Protein AF-A0A7W0YQY3-F1 (afdb_monomer_lite)

Structure (mmCIF, N/CA/C/O backbone):
data_AF-A0A7W0YQY3-F1
#
_entry.id   AF-A0A7W0YQY3-F1
#
loop_
_atom_site.group_PDB
_atom_site.id
_atom_site.type_symbol
_atom_site.label_atom_id
_atom_site.label_alt_id
_atom_site.label_comp_id
_atom_site.label_asym_id
_atom_site.label_entity_id
_atom_site.label_seq_id
_atom_site.pdbx_PDB_ins_code
_atom_site.Cartn_x
_atom_site.Cartn_y
_atom_site.Cartn_z
_atom_site.occupancy
_atom_site.B_iso_or_equiv
_atom_site.auth_seq_id
_atom_site.auth_comp_id
_atom_site.auth_asym_id
_atom_site.auth_atom_id
_atom_site.pdbx_PDB_model_num
ATOM 1 N N . MET A 1 1 ? 80.456 -16.569 5.067 1.00 35.97 1 MET A N 1
ATOM 2 C CA . MET A 1 1 ? 81.572 -15.972 4.301 1.00 35.97 1 MET A CA 1
ATOM 3 C C . MET A 1 1 ? 81.248 -16.092 2.823 1.00 35.97 1 MET A C 1
ATOM 5 O O . MET A 1 1 ? 81.060 -17.223 2.416 1.00 35.97 1 MET A O 1
ATOM 9 N N . LYS A 1 2 ? 81.215 -14.951 2.101 1.00 37.75 2 LYS A N 1
ATOM 10 C CA . LYS A 1 2 ? 81.699 -14.756 0.712 1.00 37.75 2 LYS A CA 1
ATOM 11 C C . LYS A 1 2 ? 81.049 -15.656 -0.366 1.00 37.75 2 LYS A C 1
ATOM 13 O O . LYS A 1 2 ? 81.139 -16.861 -0.266 1.00 37.75 2 LYS A O 1
ATOM 18 N N . HIS A 1 3 ? 80.460 -15.223 -1.478 1.00 33.97 3 HIS A N 1
ATOM 19 C CA . HIS A 1 3 ? 80.649 -14.088 -2.396 1.00 33.97 3 HIS A CA 1
ATOM 20 C C . HIS A 1 3 ? 79.955 -14.602 -3.700 1.00 33.97 3 HIS A C 1
ATOM 22 O O . HIS A 1 3 ? 80.083 -15.784 -3.991 1.00 33.97 3 HIS A O 1
ATOM 28 N N . ILE A 1 4 ? 79.105 -13.895 -4.452 1.00 38.50 4 ILE A N 1
ATOM 29 C CA . ILE A 1 4 ? 79.440 -13.021 -5.596 1.00 38.50 4 ILE A CA 1
ATOM 30 C C . ILE A 1 4 ? 78.164 -12.889 -6.449 1.00 38.50 4 ILE A C 1
ATOM 32 O O . ILE A 1 4 ? 77.442 -13.860 -6.664 1.00 38.50 4 ILE A O 1
ATOM 36 N N . ALA A 1 5 ? 77.930 -11.679 -6.948 1.00 43.00 5 ALA A N 1
ATOM 37 C CA . ALA A 1 5 ? 76.946 -11.340 -7.965 1.00 43.00 5 ALA A CA 1
ATOM 38 C C . ALA A 1 5 ? 77.468 -11.631 -9.388 1.00 43.00 5 ALA A C 1
ATOM 40 O O . ALA A 1 5 ? 78.641 -11.399 -9.669 1.00 43.00 5 ALA A O 1
ATOM 41 N N . ALA A 1 6 ? 76.585 -12.017 -10.312 1.00 38.47 6 ALA A N 1
ATOM 42 C CA . ALA A 1 6 ? 76.798 -11.895 -11.760 1.00 38.47 6 ALA A CA 1
ATOM 43 C C . ALA A 1 6 ? 75.422 -11.689 -12.430 1.00 38.47 6 ALA A C 1
ATOM 45 O O . ALA A 1 6 ? 74.535 -12.509 -12.242 1.00 38.47 6 ALA A O 1
ATOM 46 N N . ARG A 1 7 ? 75.069 -10.492 -12.914 1.00 39.97 7 ARG A N 1
ATOM 47 C CA . ARG A 1 7 ? 75.442 -9.761 -14.148 1.00 39.97 7 ARG A CA 1
ATOM 48 C C . ARG A 1 7 ? 74.491 -10.047 -15.328 1.00 39.97 7 ARG A C 1
ATOM 50 O O . ARG A 1 7 ? 74.372 -11.174 -15.774 1.00 39.97 7 ARG A O 1
ATOM 57 N N . LEU A 1 8 ? 73.982 -8.932 -15.863 1.00 34.66 8 LEU A N 1
ATOM 58 C CA . LEU A 1 8 ? 73.574 -8.653 -17.248 1.00 34.66 8 LEU A CA 1
ATOM 59 C C . LEU A 1 8 ? 72.258 -9.241 -17.808 1.00 34.66 8 LEU A C 1
ATOM 61 O O . LEU A 1 8 ? 72.193 -10.360 -18.292 1.00 34.66 8 LEU A O 1
ATOM 65 N N . ILE A 1 9 ? 71.243 -8.370 -17.803 1.00 43.09 9 ILE A N 1
ATOM 66 C CA . ILE A 1 9 ? 70.419 -7.920 -18.944 1.00 43.09 9 ILE A CA 1
ATOM 67 C C . ILE A 1 9 ? 70.315 -8.894 -20.132 1.00 43.09 9 ILE A C 1
ATOM 69 O O . ILE A 1 9 ? 71.240 -9.000 -20.935 1.00 43.09 9 ILE A O 1
ATOM 73 N N . LEU A 1 10 ? 69.108 -9.426 -20.344 1.00 35.12 10 LEU A N 1
ATOM 74 C CA . LEU A 1 10 ? 68.595 -9.664 -21.689 1.00 35.12 10 LEU A CA 1
ATOM 75 C C . LEU A 1 10 ? 67.218 -9.010 -21.822 1.00 35.12 10 LEU A C 1
ATOM 77 O O . LEU A 1 10 ? 66.244 -9.391 -21.178 1.00 35.12 10 LEU A O 1
ATOM 81 N N . THR A 1 11 ? 67.185 -7.983 -22.657 1.00 41.81 11 THR A N 1
ATOM 82 C CA . THR A 1 11 ? 65.998 -7.305 -23.156 1.00 41.81 11 THR A CA 1
ATOM 83 C C . THR A 1 11 ? 65.152 -8.291 -23.959 1.00 41.81 11 THR A C 1
ATOM 85 O O . THR A 1 11 ? 65.625 -8.834 -24.953 1.00 41.81 11 THR A O 1
ATOM 88 N N . ALA A 1 12 ? 63.890 -8.471 -23.581 1.00 36.69 12 ALA A N 1
ATOM 89 C CA . ALA A 1 12 ? 62.869 -9.005 -24.472 1.00 36.69 12 ALA A CA 1
ATOM 90 C C . ALA A 1 12 ? 61.608 -8.153 -24.313 1.00 36.69 12 ALA A C 1
ATOM 92 O O . ALA A 1 12 ? 60.859 -8.271 -23.347 1.00 36.69 12 ALA A O 1
ATOM 93 N N . ALA A 1 13 ? 61.427 -7.235 -25.259 1.00 40.59 13 ALA A N 1
ATOM 94 C CA . ALA A 1 13 ? 60.162 -6.566 -25.486 1.00 40.59 13 ALA A CA 1
ATOM 95 C C . ALA A 1 13 ? 59.169 -7.589 -26.052 1.00 40.59 13 ALA A C 1
ATOM 97 O O . ALA A 1 13 ? 59.438 -8.178 -27.097 1.00 40.59 13 ALA A O 1
ATOM 98 N N . PHE A 1 14 ? 58.023 -7.777 -25.395 1.00 34.62 14 PHE A N 1
ATOM 99 C CA . PHE A 1 14 ? 56.862 -8.393 -26.034 1.00 34.62 14 PHE A CA 1
ATOM 100 C C . PHE A 1 14 ? 55.550 -7.881 -25.412 1.00 34.62 14 PHE A C 1
ATOM 102 O O . PHE A 1 14 ? 55.167 -8.244 -24.306 1.00 34.62 14 PHE A O 1
ATOM 109 N N . THR A 1 15 ? 54.933 -6.958 -26.156 1.00 33.34 15 THR A N 1
ATOM 110 C CA . THR A 1 15 ? 53.487 -6.773 -26.388 1.00 33.34 15 THR A CA 1
ATOM 111 C C . THR A 1 15 ? 52.500 -6.813 -25.213 1.00 33.34 15 THR A C 1
ATOM 113 O O . THR A 1 15 ? 52.063 -7.862 -24.760 1.00 33.34 15 THR A O 1
ATOM 116 N N . ALA A 1 16 ? 52.051 -5.605 -24.862 1.00 33.94 16 ALA A N 1
ATOM 117 C CA . ALA A 1 16 ? 50.666 -5.134 -24.981 1.00 33.94 16 ALA A CA 1
ATOM 118 C C . ALA A 1 16 ? 49.510 -6.018 -24.461 1.00 33.94 16 ALA A C 1
ATOM 120 O O . ALA A 1 16 ? 49.126 -7.005 -25.077 1.00 33.94 16 ALA A O 1
ATOM 121 N N . GLY A 1 17 ? 48.783 -5.469 -23.480 1.00 37.88 17 GLY A N 1
ATOM 122 C CA . GLY A 1 17 ? 47.361 -5.198 -23.724 1.00 37.88 17 GLY A CA 1
ATOM 123 C C . GLY A 1 17 ? 46.312 -6.115 -23.092 1.00 37.88 17 GLY A C 1
ATOM 124 O O . GLY A 1 17 ? 45.199 -6.159 -23.594 1.00 37.88 17 GLY A O 1
ATOM 125 N N . GLY A 1 18 ? 46.596 -6.797 -21.987 1.00 44.31 18 GLY A N 1
ATOM 126 C CA . GLY A 1 18 ? 45.582 -7.100 -20.962 1.00 44.31 18 GLY A CA 1
ATOM 127 C C . GLY A 1 18 ? 45.966 -6.249 -19.754 1.00 44.31 18 GLY A C 1
ATOM 128 O O . GLY A 1 18 ? 47.146 -6.134 -19.462 1.00 44.31 18 GLY A O 1
ATOM 129 N N . HIS A 1 19 ? 45.123 -5.540 -19.021 1.00 45.47 19 HIS A N 1
ATOM 130 C CA . HIS A 1 19 ? 43.797 -5.855 -18.538 1.00 45.47 19 HIS A CA 1
ATOM 131 C C . HIS A 1 19 ? 43.121 -4.507 -18.258 1.00 45.47 19 HIS A C 1
ATOM 133 O O . HIS A 1 19 ? 43.592 -3.764 -17.400 1.00 45.47 19 HIS A O 1
ATOM 139 N N . ASN A 1 20 ? 42.045 -4.158 -18.964 1.00 43.22 20 ASN A N 1
ATOM 140 C CA . ASN A 1 20 ? 41.219 -3.025 -18.535 1.00 43.22 20 ASN A CA 1
ATOM 141 C C . ASN A 1 20 ? 39.736 -3.171 -18.895 1.00 43.22 20 ASN A C 1
ATOM 143 O O . ASN A 1 20 ? 39.049 -2.185 -19.136 1.00 43.22 20 ASN A O 1
ATOM 147 N N . VAL A 1 21 ? 39.233 -4.408 -18.924 1.00 41.66 21 VAL A N 1
ATOM 148 C CA . VAL A 1 21 ? 37.806 -4.667 -19.178 1.00 41.66 21 VAL A CA 1
ATOM 149 C C . VAL A 1 21 ? 36.963 -4.413 -17.917 1.00 41.66 21 VAL A C 1
ATOM 151 O O . VAL A 1 21 ? 35.835 -3.957 -18.016 1.00 41.66 21 VAL A O 1
ATOM 154 N N . LEU A 1 22 ? 37.534 -4.540 -16.713 1.00 41.31 22 LEU A N 1
ATOM 155 C CA . LEU A 1 22 ? 36.796 -4.313 -15.458 1.00 41.31 22 LEU A CA 1
ATOM 156 C C . LEU A 1 22 ? 36.573 -2.829 -15.106 1.00 41.31 22 LEU A C 1
ATOM 158 O O . LEU A 1 22 ? 35.738 -2.521 -14.260 1.00 41.31 22 LEU A O 1
ATOM 162 N N . ALA A 1 23 ? 37.298 -1.897 -15.733 1.00 42.94 23 ALA A N 1
ATOM 163 C CA . ALA A 1 23 ? 37.135 -0.463 -15.467 1.00 42.94 23 ALA A CA 1
ATOM 164 C C . ALA A 1 23 ? 36.176 0.230 -16.449 1.00 42.94 23 ALA A C 1
ATOM 166 O O . ALA A 1 23 ? 35.698 1.330 -16.161 1.00 42.94 23 ALA A O 1
ATOM 167 N N . GLN A 1 24 ? 35.898 -0.386 -17.603 1.00 37.22 24 GLN A N 1
ATOM 168 C CA . GLN A 1 24 ? 34.984 0.169 -18.602 1.00 37.22 24 GLN A CA 1
ATOM 169 C C . GLN A 1 24 ? 33.520 -0.131 -18.253 1.00 37.22 24 GLN A C 1
ATOM 171 O O . GLN A 1 24 ? 32.689 0.775 -18.332 1.00 37.22 24 GLN A O 1
ATOM 176 N N . ASP A 1 25 ? 33.237 -1.323 -17.719 1.00 42.91 25 ASP A N 1
ATOM 177 C CA . ASP A 1 25 ? 31.899 -1.700 -17.239 1.00 42.91 25 ASP A CA 1
ATOM 178 C C . ASP A 1 25 ? 31.456 -0.854 -16.031 1.00 42.91 25 ASP A C 1
ATOM 180 O O . ASP A 1 25 ? 30.298 -0.453 -15.920 1.00 42.91 25 ASP A O 1
ATOM 184 N N . ALA A 1 26 ? 32.398 -0.471 -15.162 1.00 40.62 26 ALA A N 1
ATOM 185 C CA . ALA A 1 26 ? 32.124 0.386 -14.008 1.00 40.62 26 ALA A CA 1
ATOM 186 C C . ALA A 1 26 ? 31.846 1.857 -14.382 1.00 40.62 26 ALA A C 1
ATOM 188 O O . ALA A 1 26 ? 31.187 2.576 -13.632 1.00 40.62 26 ALA A O 1
ATOM 189 N N . ARG A 1 27 ? 32.331 2.328 -15.540 1.00 41.50 27 ARG A N 1
ATOM 190 C CA . ARG A 1 27 ? 32.141 3.720 -15.988 1.00 41.50 27 ARG A CA 1
ATOM 191 C C . ARG A 1 27 ? 30.811 3.944 -16.702 1.00 41.50 27 ARG A C 1
ATOM 193 O O . ARG A 1 27 ? 30.275 5.044 -16.616 1.00 41.50 27 ARG A O 1
ATOM 200 N N . LEU A 1 28 ? 30.247 2.909 -17.324 1.00 41.56 28 LEU A N 1
ATOM 201 C CA . LEU A 1 28 ? 28.879 2.946 -17.857 1.00 41.56 28 LEU A CA 1
ATOM 202 C C . LEU A 1 28 ? 27.819 2.906 -16.745 1.00 41.56 28 LEU A C 1
ATOM 204 O O . LEU A 1 28 ? 26.717 3.409 -16.932 1.00 41.56 28 LEU A O 1
ATOM 208 N N . ALA A 1 29 ? 28.172 2.395 -15.564 1.00 44.12 29 ALA A N 1
ATOM 209 C CA . ALA A 1 29 ? 27.313 2.423 -14.383 1.00 44.12 29 ALA A CA 1
ATOM 210 C C . ALA A 1 29 ? 27.265 3.804 -13.690 1.00 44.12 29 ALA A C 1
ATOM 212 O O . ALA A 1 29 ? 26.341 4.081 -12.931 1.00 44.12 29 ALA A O 1
ATOM 213 N N . ALA A 1 30 ? 28.238 4.684 -13.955 1.00 41.69 30 ALA A N 1
ATOM 214 C CA . ALA A 1 30 ? 28.383 5.977 -13.279 1.00 41.69 30 ALA A CA 1
ATOM 215 C C . ALA A 1 30 ? 27.649 7.149 -13.966 1.00 41.69 30 ALA A C 1
ATOM 217 O O . ALA A 1 30 ? 27.591 8.239 -13.401 1.00 41.69 30 ALA A O 1
ATOM 218 N N . SER A 1 31 ? 27.087 6.957 -15.166 1.00 43.88 31 SER A N 1
ATOM 219 C CA . SER A 1 31 ? 26.311 7.992 -15.878 1.00 43.88 31 SER A CA 1
ATOM 220 C C . SER A 1 31 ? 24.813 7.977 -15.555 1.00 43.88 31 SER A C 1
ATOM 222 O O . SER A 1 31 ? 24.087 8.885 -15.956 1.00 43.88 31 SER A O 1
ATOM 224 N N . ALA A 1 32 ? 24.343 6.990 -14.792 1.00 47.44 32 ALA A N 1
ATOM 225 C CA . ALA A 1 32 ? 23.002 6.970 -14.234 1.00 47.44 32 ALA A CA 1
ATOM 226 C C . ALA A 1 32 ? 23.111 7.295 -12.744 1.00 47.44 32 ALA A C 1
ATOM 228 O O . ALA A 1 32 ? 23.708 6.532 -11.994 1.00 47.44 32 ALA A O 1
ATOM 229 N N . GLY A 1 33 ? 22.543 8.417 -12.301 1.00 49.72 33 GLY A N 1
ATOM 230 C CA . GLY A 1 33 ? 22.480 8.829 -10.891 1.00 49.72 33 GLY A CA 1
ATOM 231 C C . GLY A 1 33 ? 21.617 7.921 -10.001 1.00 49.72 33 GLY A C 1
ATOM 232 O O . GLY A 1 33 ? 20.843 8.415 -9.188 1.00 49.72 33 GLY A O 1
ATOM 233 N N . VAL A 1 34 ? 21.710 6.603 -10.169 1.00 55.16 34 VAL A N 1
ATOM 234 C CA . VAL A 1 34 ? 21.049 5.584 -9.358 1.00 55.16 34 VAL A CA 1
ATOM 235 C C . VAL A 1 34 ? 22.038 5.143 -8.278 1.00 55.16 34 VAL A C 1
ATOM 237 O O . VAL A 1 34 ? 23.161 4.751 -8.603 1.00 55.16 34 VAL A O 1
ATOM 240 N N . PRO A 1 35 ? 21.671 5.170 -6.988 1.00 48.44 35 PRO A N 1
ATOM 241 C CA . PRO A 1 35 ? 22.515 4.604 -5.951 1.00 48.44 35 PRO A CA 1
ATOM 242 C C . PRO A 1 35 ? 22.495 3.076 -6.086 1.00 48.44 35 PRO A C 1
ATOM 244 O O . PRO A 1 35 ? 21.642 2.402 -5.518 1.00 48.44 35 PRO A O 1
ATOM 247 N N . ILE A 1 36 ? 23.471 2.520 -6.808 1.00 52.59 36 ILE A N 1
ATOM 248 C CA . ILE A 1 36 ? 23.678 1.071 -7.016 1.00 52.59 36 ILE A CA 1
ATOM 249 C C . ILE A 1 36 ? 23.773 0.306 -5.678 1.00 52.59 36 ILE A C 1
ATOM 251 O O . ILE A 1 36 ? 23.534 -0.893 -5.624 1.00 52.59 36 ILE A O 1
ATOM 255 N N . ALA A 1 37 ? 24.062 0.994 -4.568 1.00 54.88 37 ALA A N 1
ATOM 256 C CA . ALA A 1 37 ? 24.083 0.420 -3.222 1.00 54.88 37 ALA A CA 1
ATOM 257 C C . ALA A 1 37 ? 22.690 0.230 -2.576 1.00 54.88 37 ALA A C 1
ATOM 259 O O . ALA A 1 37 ? 22.557 -0.587 -1.665 1.00 54.88 37 ALA A O 1
ATOM 260 N N . ALA A 1 38 ? 21.656 0.957 -3.017 1.00 60.28 38 ALA A N 1
ATOM 261 C CA . ALA A 1 38 ? 20.313 0.881 -2.429 1.00 60.28 38 ALA A CA 1
ATOM 262 C C . ALA A 1 38 ? 19.521 -0.347 -2.916 1.00 60.28 38 ALA A C 1
ATOM 264 O O . ALA A 1 38 ? 18.769 -0.936 -2.139 1.00 60.28 38 ALA A O 1
ATOM 265 N N . GLU A 1 39 ? 19.740 -0.769 -4.163 1.00 68.38 39 GLU A N 1
ATOM 266 C CA . GLU A 1 39 ? 19.116 -1.953 -4.772 1.00 68.38 39 GLU A CA 1
ATOM 267 C C . GLU A 1 39 ? 19.457 -3.275 -4.048 1.00 68.38 39 GLU A C 1
ATOM 269 O O . GLU A 1 39 ? 18.536 -3.943 -3.573 1.00 68.38 39 GLU A O 1
ATOM 274 N N . PRO A 1 40 ? 20.736 -3.645 -3.813 1.00 82.06 40 PRO A N 1
ATOM 275 C CA . PRO A 1 40 ? 21.067 -4.905 -3.141 1.00 82.06 40 PRO A CA 1
ATOM 276 C C . PRO A 1 40 ? 20.615 -4.932 -1.674 1.00 82.06 40 PRO A C 1
ATOM 278 O O . PRO A 1 40 ? 20.245 -5.984 -1.147 1.00 82.06 40 PRO A O 1
ATOM 281 N N . ALA A 1 41 ? 20.616 -3.779 -0.997 1.00 88.44 41 ALA A N 1
ATOM 282 C CA . ALA A 1 41 ? 20.108 -3.673 0.367 1.00 88.44 41 ALA A CA 1
ATOM 283 C C . ALA A 1 41 ? 18.586 -3.895 0.418 1.00 88.44 41 ALA A C 1
ATOM 285 O O . ALA A 1 41 ? 18.098 -4.599 1.308 1.00 88.44 41 ALA A O 1
ATOM 286 N N . ARG A 1 42 ? 17.847 -3.343 -0.552 1.00 91.00 42 ARG A N 1
ATOM 287 C CA . ARG A 1 42 ? 16.398 -3.522 -0.686 1.00 91.00 42 ARG A CA 1
ATOM 288 C C . ARG A 1 42 ? 16.029 -4.968 -0.977 1.00 91.00 42 ARG A C 1
ATOM 290 O O . ARG A 1 42 ? 15.183 -5.513 -0.273 1.00 91.00 42 ARG A O 1
ATOM 297 N N . ASP A 1 43 ? 16.692 -5.603 -1.938 1.00 91.56 43 ASP A N 1
ATOM 298 C CA . ASP A 1 43 ? 16.446 -7.010 -2.269 1.00 91.56 43 ASP A CA 1
ATOM 299 C C . ASP A 1 43 ? 16.726 -7.920 -1.067 1.00 91.56 43 ASP A C 1
ATOM 301 O O . ASP A 1 43 ? 15.928 -8.803 -0.738 1.00 91.56 43 ASP A O 1
ATOM 305 N N . SER A 1 44 ? 17.808 -7.648 -0.325 1.00 93.69 44 SER A N 1
ATOM 306 C CA . SER A 1 44 ? 18.097 -8.350 0.930 1.00 93.69 44 SER A CA 1
ATOM 307 C C . SER A 1 44 ? 16.991 -8.154 1.976 1.00 93.69 44 SER A C 1
ATOM 309 O O . SER A 1 44 ? 16.614 -9.109 2.661 1.00 93.69 44 SER A O 1
ATOM 311 N N . ALA A 1 45 ? 16.450 -6.939 2.109 1.00 96.06 45 ALA A N 1
ATOM 312 C CA . ALA A 1 45 ? 15.359 -6.643 3.036 1.00 96.06 45 ALA A CA 1
ATOM 313 C C . ALA A 1 45 ? 14.054 -7.355 2.640 1.00 96.06 45 ALA A C 1
ATOM 315 O O . ALA A 1 45 ? 13.424 -7.987 3.492 1.00 96.06 45 ALA A O 1
ATOM 316 N N . ILE A 1 46 ? 13.691 -7.332 1.352 1.00 97.62 46 ILE A N 1
ATOM 317 C CA . ILE A 1 46 ? 12.532 -8.051 0.801 1.00 97.62 46 ILE A CA 1
ATOM 318 C C . ILE A 1 46 ? 12.645 -9.548 1.105 1.00 97.62 46 ILE A C 1
ATOM 320 O O . ILE A 1 46 ? 11.694 -10.146 1.618 1.00 97.62 46 ILE A O 1
ATOM 324 N N . ALA A 1 47 ? 13.813 -10.151 0.858 1.00 97.38 47 ALA A N 1
ATOM 325 C CA . ALA A 1 47 ? 14.048 -11.568 1.123 1.00 97.38 47 ALA A CA 1
ATOM 326 C C . ALA A 1 47 ? 13.893 -11.912 2.615 1.00 97.38 47 ALA A C 1
ATOM 328 O O . ALA A 1 47 ? 13.202 -12.872 2.962 1.00 97.38 47 ALA A O 1
ATOM 329 N N . LYS A 1 48 ? 14.476 -11.104 3.511 1.00 98.19 48 LYS A N 1
ATOM 330 C CA . LYS A 1 48 ? 14.392 -11.314 4.968 1.00 98.19 48 LYS A CA 1
ATOM 331 C C . LYS A 1 48 ? 12.965 -11.183 5.496 1.00 98.19 48 LYS A C 1
ATOM 333 O O . LYS A 1 48 ? 12.533 -12.027 6.278 1.00 98.19 48 LYS A O 1
ATOM 338 N N . LEU A 1 49 ? 12.221 -10.167 5.059 1.00 98.38 49 LEU A N 1
ATOM 339 C CA . LEU A 1 49 ? 10.826 -9.974 5.467 1.00 98.38 49 LEU A CA 1
ATOM 340 C C . LEU A 1 49 ? 9.919 -11.078 4.914 1.00 98.38 49 LEU A C 1
ATOM 342 O O . LEU A 1 49 ? 9.068 -11.591 5.637 1.00 98.38 49 LEU A O 1
ATOM 346 N N . THR A 1 50 ? 10.143 -11.510 3.673 1.00 98.31 50 THR A N 1
ATOM 347 C CA . THR A 1 50 ? 9.411 -12.640 3.078 1.00 98.31 50 THR A CA 1
ATOM 348 C C . THR A 1 50 ? 9.656 -13.928 3.864 1.00 98.31 50 THR A C 1
ATOM 350 O O . THR A 1 50 ? 8.705 -14.620 4.230 1.00 98.31 50 THR A O 1
ATOM 353 N N . ALA A 1 51 ? 10.916 -14.223 4.198 1.00 98.25 51 ALA A N 1
ATOM 354 C CA . ALA A 1 51 ? 11.266 -15.373 5.027 1.00 98.25 51 ALA A CA 1
ATOM 355 C C . ALA A 1 51 ? 10.632 -15.283 6.422 1.00 98.25 51 ALA A C 1
ATOM 357 O O . ALA A 1 51 ? 10.070 -16.265 6.900 1.00 98.25 51 ALA A O 1
ATOM 358 N N . PHE A 1 52 ? 10.648 -14.101 7.045 1.00 98.44 52 PHE A N 1
ATOM 359 C CA . PHE 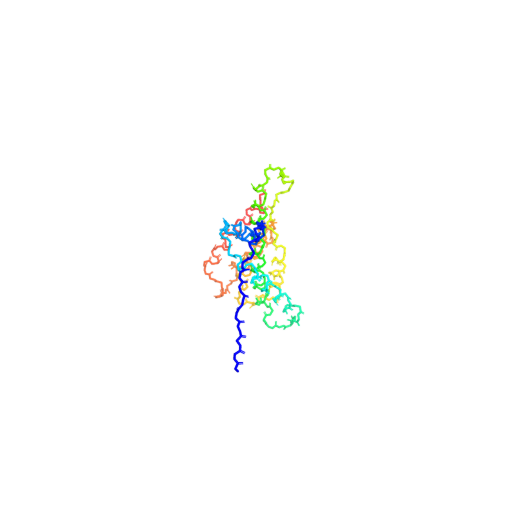A 1 52 ? 10.001 -13.864 8.333 1.00 98.44 52 PHE A CA 1
ATOM 360 C C . PHE A 1 52 ? 8.496 -14.171 8.289 1.00 98.44 52 PHE A C 1
ATOM 362 O O . PHE A 1 52 ? 7.985 -14.869 9.166 1.00 98.44 52 PHE A O 1
ATOM 369 N N . LEU A 1 53 ? 7.787 -13.717 7.249 1.00 97.62 53 LEU A N 1
ATOM 370 C CA . LEU A 1 53 ? 6.361 -14.004 7.072 1.00 97.62 53 LEU A CA 1
ATOM 371 C C . LEU A 1 53 ? 6.082 -15.498 6.844 1.00 97.62 53 LEU A C 1
ATOM 373 O O . LEU A 1 53 ? 5.012 -15.976 7.217 1.00 97.62 53 LEU A O 1
ATOM 377 N N . GLY A 1 54 ? 7.010 -16.247 6.250 1.00 97.44 54 GLY A N 1
ATOM 378 C CA . GLY A 1 54 ? 6.880 -17.700 6.114 1.00 97.44 54 GLY A CA 1
ATOM 379 C C . GLY A 1 54 ? 7.154 -18.446 7.422 1.00 97.44 54 GLY A C 1
ATOM 380 O O . GLY A 1 54 ? 6.390 -19.325 7.809 1.00 97.44 54 GLY A O 1
ATOM 381 N N . GLN A 1 55 ? 8.232 -18.079 8.114 1.00 98.19 55 GLN A N 1
ATOM 382 C CA . GLN A 1 55 ? 8.727 -18.784 9.301 1.00 98.19 55 GLN A CA 1
ATOM 383 C C . GLN A 1 55 ? 7.924 -18.474 10.569 1.00 98.19 55 GLN A C 1
ATOM 385 O O . GLN A 1 55 ? 7.779 -19.340 11.427 1.00 98.19 55 GLN A O 1
ATOM 390 N N . TYR A 1 56 ? 7.384 -17.258 10.691 1.00 97.00 56 TYR A N 1
ATOM 391 C CA . TYR A 1 56 ? 6.710 -16.790 11.905 1.00 97.00 56 TYR A CA 1
ATOM 392 C C . TYR A 1 56 ? 5.275 -16.304 11.625 1.00 97.00 56 TYR A C 1
ATOM 394 O O . TYR A 1 56 ? 4.951 -15.132 11.846 1.00 97.00 56 TYR A O 1
ATOM 402 N N . PRO A 1 57 ? 4.363 -17.183 11.163 1.00 95.75 57 PRO A N 1
ATOM 403 C CA . PRO A 1 57 ? 3.023 -16.786 10.728 1.00 95.75 57 PRO A CA 1
ATOM 404 C C . PRO A 1 57 ? 2.125 -16.225 11.838 1.00 95.75 57 PRO A C 1
ATOM 406 O O . PRO A 1 57 ? 1.221 -15.446 11.544 1.00 95.75 57 PRO A O 1
ATOM 409 N N . ALA A 1 58 ? 2.383 -16.583 13.098 1.00 95.38 58 ALA A N 1
ATOM 410 C CA . ALA A 1 58 ? 1.625 -16.124 14.264 1.00 95.38 58 ALA A CA 1
ATOM 411 C C . ALA A 1 58 ? 2.306 -14.975 15.036 1.00 95.38 58 ALA A C 1
ATOM 413 O O . ALA A 1 58 ? 1.835 -14.593 16.104 1.00 95.38 58 ALA A O 1
ATOM 414 N N . SER A 1 59 ? 3.423 -14.434 14.536 1.00 97.50 59 SER A N 1
ATOM 415 C CA . SER A 1 59 ? 4.143 -13.365 15.236 1.00 97.50 59 SER A CA 1
ATOM 416 C C . SER A 1 59 ? 3.318 -12.081 15.327 1.00 97.50 59 SER A C 1
ATOM 418 O O . SER A 1 59 ? 2.689 -11.662 14.354 1.00 97.50 59 SER A O 1
ATOM 420 N N . SER A 1 60 ? 3.403 -11.397 16.468 1.00 97.00 60 SER A N 1
ATOM 421 C CA . SER A 1 60 ? 2.816 -10.066 16.660 1.00 97.00 60 SER A CA 1
ATOM 422 C C . SER A 1 60 ? 3.451 -8.991 15.769 1.00 97.00 60 SER A C 1
ATOM 424 O O . SER A 1 60 ? 2.829 -7.961 15.532 1.00 97.00 60 SER A O 1
ATOM 426 N N . LEU A 1 61 ? 4.651 -9.238 15.226 1.00 97.69 61 LEU A N 1
ATOM 427 C CA . LEU A 1 61 ? 5.342 -8.337 14.291 1.00 97.69 61 LEU A CA 1
ATOM 428 C C . LEU A 1 61 ? 4.931 -8.551 12.827 1.00 97.69 61 LEU A C 1
ATOM 430 O O . LEU A 1 61 ? 5.386 -7.828 11.940 1.00 97.69 61 LEU A O 1
ATOM 434 N N . ARG A 1 62 ? 4.073 -9.536 12.548 1.00 98.06 62 ARG A N 1
ATOM 435 C CA . ARG A 1 62 ? 3.568 -9.813 11.201 1.00 98.06 62 ARG A CA 1
ATOM 436 C C . ARG A 1 62 ? 2.957 -8.590 10.494 1.00 98.06 62 ARG A C 1
ATOM 438 O O . ARG A 1 62 ? 3.350 -8.368 9.351 1.00 98.06 62 ARG A O 1
ATOM 445 N N . PRO A 1 63 ? 2.075 -7.773 11.108 1.00 98.12 63 PRO A N 1
ATOM 446 C CA . PRO A 1 63 ? 1.550 -6.584 10.437 1.00 98.12 63 PRO A CA 1
ATOM 447 C C . PRO A 1 63 ? 2.640 -5.567 10.069 1.00 98.12 63 PRO A C 1
ATOM 449 O O . PRO A 1 63 ? 2.616 -5.027 8.966 1.00 98.12 63 PRO A O 1
ATOM 452 N N . ASN A 1 64 ? 3.649 -5.364 10.925 1.00 98.31 64 ASN A N 1
ATOM 453 C CA . ASN A 1 64 ? 4.793 -4.503 10.609 1.00 98.31 64 ASN A CA 1
ATOM 454 C C . ASN A 1 64 ? 5.590 -5.037 9.414 1.00 98.31 64 ASN A C 1
ATOM 456 O O . ASN A 1 64 ? 5.952 -4.270 8.525 1.00 98.31 64 ASN A O 1
ATOM 460 N N . ALA A 1 65 ? 5.840 -6.349 9.375 1.00 98.44 65 ALA A N 1
ATOM 461 C CA . ALA A 1 65 ? 6.553 -6.977 8.270 1.00 98.44 65 ALA A CA 1
ATOM 462 C C . ALA A 1 65 ? 5.765 -6.905 6.953 1.00 98.44 65 ALA A C 1
ATOM 464 O O . ALA A 1 65 ? 6.360 -6.640 5.914 1.00 98.44 65 ALA A O 1
ATOM 465 N N . LEU A 1 66 ? 4.4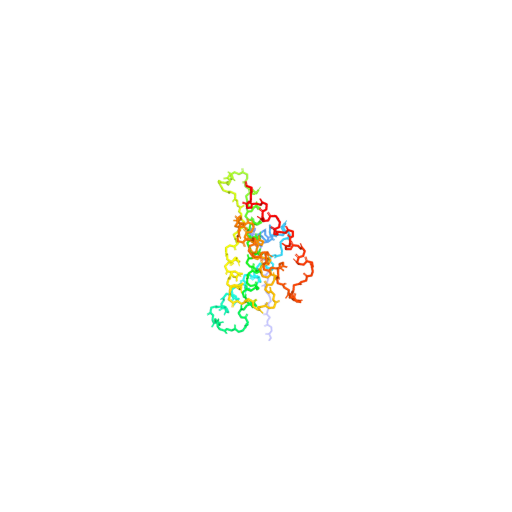39 -7.091 6.989 1.00 98.69 66 LEU A N 1
ATOM 466 C CA . LEU A 1 66 ? 3.569 -6.917 5.821 1.00 98.69 66 LEU A CA 1
ATOM 467 C C . LEU A 1 66 ? 3.607 -5.479 5.299 1.00 98.69 66 LEU A C 1
ATOM 469 O O . LEU A 1 66 ? 3.762 -5.280 4.097 1.00 98.69 66 LEU A O 1
ATOM 473 N N . PHE A 1 67 ? 3.512 -4.496 6.199 1.00 98.50 67 PHE A N 1
ATOM 474 C CA . PHE A 1 67 ? 3.563 -3.080 5.844 1.00 98.50 67 PHE A CA 1
ATOM 475 C C . PHE A 1 67 ? 4.891 -2.718 5.167 1.00 98.50 67 PHE A C 1
ATOM 477 O O . PHE A 1 67 ? 4.894 -2.229 4.040 1.00 98.50 67 PHE A O 1
ATOM 484 N N . GLN A 1 68 ? 6.019 -3.041 5.810 1.00 98.38 68 GLN A N 1
ATOM 485 C CA . GLN A 1 68 ? 7.357 -2.749 5.283 1.00 98.38 68 GLN A CA 1
ATOM 486 C C . GLN A 1 68 ? 7.645 -3.492 3.976 1.00 98.38 68 GLN A C 1
ATOM 488 O O . GLN A 1 68 ? 8.221 -2.926 3.050 1.00 98.38 68 GLN A O 1
ATOM 493 N N . LEU A 1 69 ? 7.238 -4.762 3.877 1.00 98.56 69 LEU A N 1
ATOM 494 C CA . LEU A 1 69 ? 7.400 -5.530 2.647 1.00 98.56 69 LEU A CA 1
ATOM 495 C C . LEU A 1 69 ? 6.577 -4.918 1.507 1.00 98.56 69 LEU A C 1
ATOM 497 O O . LEU A 1 69 ? 7.086 -4.809 0.396 1.00 98.56 69 LEU A O 1
ATOM 501 N N . GLY A 1 70 ? 5.345 -4.480 1.784 1.00 98.44 70 GLY A N 1
ATOM 502 C CA . GLY A 1 70 ? 4.516 -3.745 0.830 1.00 98.44 70 GLY A CA 1
ATOM 503 C C . GLY A 1 70 ? 5.223 -2.499 0.293 1.00 98.44 70 GLY A C 1
ATOM 504 O O . GLY A 1 70 ? 5.356 -2.358 -0.920 1.00 98.44 70 GLY A O 1
ATOM 505 N N . GLU A 1 71 ? 5.761 -1.647 1.172 1.00 98.00 71 GLU A N 1
ATOM 506 C CA . GLU A 1 71 ? 6.484 -0.428 0.774 1.00 98.00 71 GLU A CA 1
ATOM 507 C C . GLU A 1 71 ? 7.708 -0.725 -0.101 1.00 98.00 71 GLU A C 1
ATOM 509 O O . GLU A 1 71 ? 7.937 -0.057 -1.113 1.00 98.00 71 GLU A O 1
ATOM 514 N N . LEU A 1 72 ? 8.499 -1.737 0.270 1.00 97.56 72 LEU A N 1
ATOM 515 C CA . LEU A 1 72 ? 9.680 -2.133 -0.499 1.00 97.56 72 LEU A CA 1
ATOM 516 C C . LEU A 1 72 ? 9.297 -2.658 -1.885 1.00 97.56 72 LEU A C 1
ATOM 518 O O . LEU A 1 72 ? 9.986 -2.354 -2.858 1.00 97.56 72 LEU A O 1
ATOM 522 N N . LEU A 1 73 ? 8.196 -3.407 -1.984 1.00 98.06 73 LEU A N 1
ATOM 523 C CA . LEU A 1 73 ? 7.690 -3.926 -3.252 1.00 98.06 73 LEU A CA 1
ATOM 524 C C . LEU A 1 73 ? 7.144 -2.816 -4.158 1.00 98.06 73 LEU A C 1
ATOM 526 O O . LEU A 1 73 ? 7.386 -2.875 -5.359 1.00 98.06 73 LEU A O 1
ATOM 530 N N . VAL A 1 74 ? 6.486 -1.783 -3.611 1.00 97.50 74 VAL A N 1
ATOM 531 C CA . VAL A 1 74 ? 6.083 -0.597 -4.395 1.00 97.50 74 VAL A CA 1
ATOM 532 C C . VAL A 1 74 ? 7.308 0.079 -4.995 1.00 97.50 74 VAL A C 1
ATOM 534 O O . VAL A 1 74 ? 7.378 0.262 -6.207 1.00 97.50 74 VAL A O 1
ATOM 537 N N . ARG A 1 75 ? 8.311 0.380 -4.160 1.00 95.00 75 ARG A N 1
ATOM 538 C CA . ARG A 1 75 ? 9.542 1.024 -4.632 1.00 95.00 75 ARG A CA 1
ATOM 539 C C . ARG A 1 75 ? 10.243 0.167 -5.683 1.00 95.00 75 ARG A C 1
ATOM 541 O O . ARG A 1 75 ? 10.736 0.696 -6.670 1.00 95.00 75 ARG A O 1
ATOM 548 N N . LYS A 1 76 ? 10.311 -1.154 -5.473 1.00 93.56 76 LYS A N 1
ATOM 549 C CA . LYS A 1 76 ? 10.928 -2.076 -6.435 1.00 93.56 76 LYS A CA 1
ATOM 550 C C . LYS A 1 76 ? 10.193 -2.047 -7.778 1.00 93.56 76 LYS A C 1
ATOM 552 O O . LYS A 1 76 ? 10.844 -1.953 -8.807 1.00 93.56 76 LYS A O 1
ATOM 557 N N . ALA A 1 77 ? 8.862 -2.079 -7.768 1.00 94.44 77 ALA A N 1
ATOM 558 C CA . ALA A 1 77 ? 8.063 -2.012 -8.989 1.00 94.44 77 ALA A CA 1
ATOM 559 C C . ALA A 1 77 ? 8.297 -0.709 -9.771 1.00 94.44 77 ALA A C 1
ATOM 561 O O . ALA A 1 77 ? 8.405 -0.743 -10.997 1.00 94.44 77 ALA A O 1
ATOM 562 N N . ASP A 1 78 ? 8.405 0.422 -9.069 1.00 92.00 78 ASP A N 1
ATOM 563 C CA . ASP A 1 78 ? 8.694 1.724 -9.678 1.00 92.00 78 ASP A CA 1
ATOM 564 C C . ASP A 1 78 ? 10.108 1.778 -10.287 1.00 92.00 78 ASP A C 1
ATOM 566 O O . ASP A 1 78 ? 10.285 2.286 -11.397 1.00 92.00 78 ASP A O 1
ATOM 570 N N . ASP A 1 79 ? 11.111 1.221 -9.604 1.00 89.75 79 ASP A N 1
ATOM 571 C CA . ASP A 1 79 ? 12.492 1.197 -10.097 1.00 89.75 79 ASP A CA 1
ATOM 572 C C . ASP A 1 79 ? 12.682 0.225 -11.267 1.00 89.75 79 ASP A C 1
ATOM 574 O O . ASP A 1 79 ? 13.289 0.598 -12.276 1.00 89.75 79 ASP A O 1
ATOM 578 N N . ASP A 1 80 ? 12.101 -0.977 -11.187 1.00 88.88 80 ASP A N 1
ATOM 579 C CA . ASP A 1 80 ? 12.079 -1.947 -12.288 1.00 88.88 80 ASP A CA 1
ATOM 580 C C . ASP A 1 80 ? 11.444 -1.311 -13.539 1.00 88.88 80 ASP A C 1
ATOM 582 O O . ASP A 1 80 ? 11.966 -1.431 -14.653 1.00 88.88 80 ASP A O 1
ATOM 586 N N . PHE A 1 81 ? 10.345 -0.570 -13.354 1.00 89.19 81 PHE A N 1
ATOM 587 C CA . PHE A 1 81 ? 9.690 0.175 -14.424 1.00 89.19 81 PHE A CA 1
ATOM 588 C C . PHE A 1 81 ? 10.595 1.265 -15.016 1.00 89.19 81 PHE A C 1
ATOM 590 O O . PHE A 1 81 ? 10.738 1.350 -16.239 1.00 89.19 81 PHE A O 1
ATOM 597 N N . ALA A 1 82 ? 11.248 2.070 -14.175 1.00 88.00 82 ALA A N 1
ATOM 598 C CA . ALA A 1 82 ? 12.153 3.123 -14.629 1.00 88.00 82 ALA A CA 1
ATOM 599 C C . ALA A 1 82 ? 13.356 2.561 -15.409 1.00 88.00 82 ALA A C 1
ATOM 601 O O . ALA A 1 82 ? 13.781 3.146 -16.408 1.00 88.00 82 ALA A O 1
ATOM 602 N N . VAL A 1 83 ? 13.905 1.418 -14.987 1.00 85.56 83 VAL A N 1
ATOM 603 C CA . VAL A 1 83 ? 14.975 0.715 -15.712 1.00 85.56 83 VAL A CA 1
ATOM 604 C C . VAL A 1 83 ? 14.476 0.223 -17.069 1.00 85.56 83 VAL A C 1
ATOM 606 O O . VAL A 1 83 ? 15.126 0.481 -18.085 1.00 85.56 83 VAL A O 1
ATOM 609 N N . ALA A 1 84 ? 13.308 -0.421 -17.110 1.00 84.88 84 ALA A N 1
ATOM 610 C CA . ALA A 1 84 ? 12.720 -0.919 -18.350 1.00 84.88 84 ALA A CA 1
ATOM 611 C C . ALA A 1 84 ? 12.450 0.217 -19.356 1.00 84.88 84 ALA A C 1
ATOM 613 O O . ALA A 1 84 ? 12.770 0.094 -20.539 1.00 84.88 84 ALA A O 1
ATOM 614 N N . GLN A 1 85 ? 11.951 1.365 -18.889 1.00 83.81 85 GLN A N 1
ATOM 615 C CA . GLN A 1 85 ? 11.702 2.534 -19.737 1.00 83.81 85 GLN A CA 1
ATOM 616 C C . GLN A 1 85 ? 12.992 3.148 -20.315 1.00 83.81 85 GLN A C 1
ATOM 618 O O . GLN A 1 85 ? 13.016 3.575 -21.475 1.00 83.81 85 GLN A O 1
ATOM 623 N N . ARG A 1 86 ? 14.086 3.165 -19.540 1.00 82.81 86 ARG A N 1
ATOM 624 C CA . ARG A 1 86 ? 15.406 3.619 -20.021 1.00 82.81 86 ARG A CA 1
ATOM 625 C C . ARG A 1 86 ? 15.980 2.677 -21.075 1.00 82.81 86 ARG A C 1
ATOM 627 O O . ARG A 1 86 ? 16.540 3.151 -22.058 1.00 82.81 86 ARG A O 1
ATOM 634 N N . ALA A 1 87 ? 15.815 1.367 -20.889 1.00 80.38 87 ALA A N 1
ATOM 635 C CA . ALA A 1 87 ? 16.295 0.364 -21.836 1.00 80.38 87 ALA A CA 1
ATOM 636 C C . ALA A 1 87 ? 15.604 0.486 -23.204 1.00 80.38 87 ALA A C 1
ATOM 638 O O . ALA A 1 87 ? 16.274 0.409 -24.229 1.00 80.38 87 ALA A O 1
ATOM 639 N N . VAL A 1 88 ? 14.291 0.748 -23.224 1.00 76.38 88 VAL A N 1
ATOM 640 C CA . VAL A 1 88 ? 13.544 0.981 -24.474 1.00 76.38 88 VAL A CA 1
ATOM 641 C C . VAL A 1 88 ? 13.955 2.290 -25.147 1.00 76.38 88 VAL A C 1
ATOM 643 O O . VAL A 1 88 ? 14.156 2.318 -26.354 1.00 76.38 88 VAL A O 1
ATOM 646 N N . SER A 1 89 ? 14.151 3.366 -24.382 1.00 70.81 89 SER A N 1
ATOM 647 C CA . SER A 1 89 ? 14.573 4.664 -24.940 1.00 70.81 89 SER A CA 1
ATOM 648 C C . SER A 1 89 ? 15.972 4.640 -25.582 1.00 70.81 89 SER A C 1
ATOM 650 O O . SER A 1 89 ? 16.277 5.499 -26.405 1.00 70.81 89 SER A O 1
ATOM 652 N N . GLY A 1 90 ? 16.831 3.690 -25.195 1.00 65.81 90 GLY A N 1
ATOM 653 C CA . GLY A 1 90 ? 18.185 3.533 -25.737 1.00 65.81 90 GLY A CA 1
ATOM 654 C C . GLY A 1 90 ? 18.273 2.704 -27.023 1.00 65.81 90 GLY A C 1
ATOM 655 O O . GLY A 1 90 ? 19.303 2.742 -27.693 1.00 65.81 90 GLY A O 1
ATOM 656 N N . ASP A 1 91 ? 17.215 1.972 -27.377 1.00 62.03 91 ASP A N 1
ATOM 657 C CA . ASP A 1 91 ? 17.162 1.103 -28.551 1.00 62.03 91 ASP A CA 1
ATOM 658 C C . ASP A 1 91 ? 15.995 1.512 -29.458 1.00 62.03 91 ASP A C 1
ATOM 660 O O . ASP A 1 91 ? 14.875 1.016 -29.340 1.00 62.03 91 ASP A O 1
ATOM 664 N N . SER A 1 92 ? 16.272 2.424 -30.396 1.00 59.56 92 SER A N 1
ATOM 665 C CA . SER A 1 92 ? 15.297 3.006 -31.332 1.00 59.56 92 SER A CA 1
ATOM 666 C C . SER A 1 92 ? 14.595 1.994 -32.252 1.00 59.56 92 SER A C 1
ATOM 668 O O . SER A 1 92 ? 13.752 2.393 -33.052 1.00 59.56 92 SER A O 1
ATOM 670 N N . THR A 1 93 ? 14.947 0.704 -32.194 1.00 58.78 93 THR A N 1
ATOM 671 C CA . THR A 1 93 ? 14.427 -0.334 -33.099 1.00 58.78 93 THR A CA 1
ATOM 672 C C . THR A 1 93 ? 13.348 -1.225 -32.487 1.00 58.78 93 THR A C 1
ATOM 674 O O . THR A 1 93 ? 12.663 -1.938 -33.221 1.00 58.78 93 THR A O 1
ATOM 677 N N . ARG A 1 94 ? 13.130 -1.165 -31.166 1.00 60.75 94 ARG A N 1
ATOM 678 C CA . ARG A 1 94 ? 12.067 -1.928 -30.501 1.00 60.75 94 ARG A CA 1
ATOM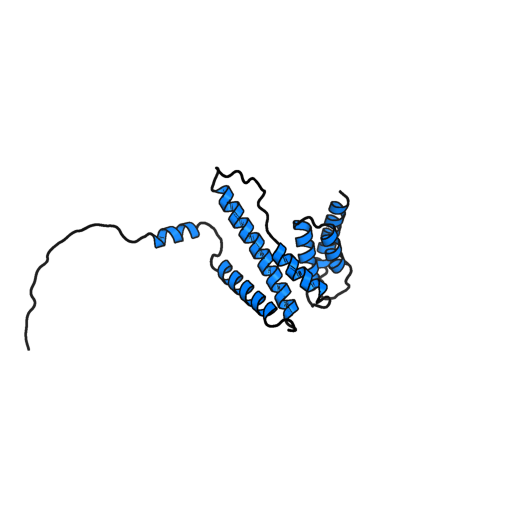 679 C C . ARG A 1 94 ? 10.824 -1.066 -30.322 1.00 60.75 94 ARG A C 1
ATOM 681 O O . ARG A 1 94 ? 10.660 -0.387 -29.313 1.00 60.75 94 ARG A O 1
ATOM 688 N N . ALA A 1 95 ? 9.917 -1.141 -31.291 1.00 55.94 95 ALA A N 1
ATOM 689 C CA . ALA A 1 95 ? 8.521 -0.821 -31.028 1.00 55.94 95 ALA A CA 1
ATOM 690 C C . ALA A 1 95 ? 8.028 -1.789 -29.939 1.00 55.94 95 ALA A C 1
ATOM 692 O O . ALA A 1 95 ? 7.939 -2.994 -30.161 1.00 55.94 95 ALA A O 1
ATOM 693 N N . ALA A 1 96 ? 7.817 -1.288 -28.722 1.00 61.12 96 ALA A N 1
ATOM 694 C CA . ALA A 1 96 ? 7.248 -2.090 -27.652 1.00 61.12 96 ALA A CA 1
ATOM 695 C C . ALA A 1 96 ? 5.757 -2.310 -27.955 1.00 61.12 96 ALA A C 1
ATOM 697 O O . ALA A 1 96 ? 4.959 -1.387 -27.815 1.00 61.12 96 ALA A O 1
ATOM 698 N N . ASP A 1 97 ? 5.387 -3.530 -28.356 1.00 59.97 97 ASP A N 1
ATOM 699 C CA . ASP A 1 97 ? 4.003 -3.923 -28.683 1.00 59.97 97 ASP A CA 1
ATOM 700 C C . ASP A 1 97 ? 3.035 -3.847 -27.479 1.00 59.97 97 ASP A C 1
ATOM 702 O O . ASP A 1 97 ? 1.820 -3.957 -27.641 1.00 59.97 97 ASP A O 1
ATOM 706 N N . ALA A 1 98 ? 3.546 -3.620 -26.262 1.00 58.06 98 ALA A N 1
ATOM 707 C CA . ALA A 1 98 ? 2.748 -3.354 -25.070 1.00 58.06 98 ALA A CA 1
ATOM 708 C C . ALA A 1 98 ? 3.349 -2.204 -24.238 1.00 58.06 98 ALA A C 1
ATOM 710 O O . ALA A 1 98 ? 4.569 -2.169 -24.037 1.00 58.06 98 ALA A O 1
ATOM 711 N N . PRO A 1 99 ? 2.520 -1.287 -23.695 1.00 66.44 99 PRO A N 1
ATOM 712 C CA . PRO A 1 99 ? 3.000 -0.263 -22.779 1.00 66.44 99 PRO A CA 1
ATOM 713 C C . PRO A 1 99 ? 3.579 -0.930 -21.531 1.00 66.44 99 PRO A C 1
ATOM 715 O O . PRO A 1 99 ? 2.891 -1.677 -20.828 1.00 66.44 99 PRO A O 1
ATOM 718 N N . ILE A 1 100 ? 4.856 -0.658 -21.266 1.00 79.81 100 ILE A N 1
ATOM 719 C CA . ILE A 1 100 ? 5.509 -1.056 -20.022 1.00 79.81 100 ILE A CA 1
ATOM 720 C C . ILE A 1 100 ? 4.799 -0.307 -18.892 1.00 79.81 100 ILE A C 1
ATOM 722 O O . ILE A 1 100 ? 4.536 0.890 -18.999 1.00 79.81 100 ILE A O 1
ATOM 726 N N . ARG A 1 101 ? 4.459 -1.016 -17.820 1.00 86.69 101 ARG A N 1
ATOM 727 C CA . ARG A 1 101 ? 3.810 -0.462 -16.631 1.00 86.69 101 ARG A CA 1
ATOM 728 C C . ARG A 1 101 ? 4.366 -1.140 -15.379 1.00 86.69 101 ARG A C 1
ATOM 730 O O . ARG A 1 101 ? 4.730 -2.315 -15.468 1.00 86.69 101 ARG A O 1
ATOM 737 N N . PRO A 1 102 ? 4.455 -0.434 -14.238 1.00 90.56 102 PRO A N 1
ATOM 738 C CA . PRO A 1 102 ? 4.897 -1.044 -12.989 1.00 90.56 102 PRO A CA 1
ATOM 739 C C . PRO A 1 102 ? 3.986 -2.209 -12.582 1.00 90.56 102 PRO A C 1
ATOM 741 O O . PRO A 1 102 ? 2.761 -2.111 -12.687 1.00 90.56 102 PRO A O 1
ATOM 744 N N . SER A 1 103 ? 4.575 -3.298 -12.083 1.00 93.38 103 SER A N 1
ATOM 745 C CA . SER A 1 103 ? 3.820 -4.428 -11.530 1.00 93.38 103 SER A CA 1
ATOM 746 C C . SER A 1 103 ? 3.704 -4.307 -10.013 1.00 93.38 103 SER A C 1
ATOM 748 O O . SER A 1 103 ? 4.644 -4.602 -9.277 1.00 93.38 103 SER A O 1
ATOM 750 N N . TYR A 1 104 ? 2.535 -3.880 -9.535 1.00 97.50 104 TYR A N 1
ATOM 751 C CA . TYR A 1 104 ? 2.267 -3.705 -8.103 1.00 97.50 104 TYR A CA 1
ATOM 752 C C . TYR A 1 104 ? 1.625 -4.928 -7.431 1.00 97.50 104 TYR A C 1
ATOM 754 O O . TYR A 1 104 ? 1.308 -4.858 -6.245 1.00 97.50 104 TYR A O 1
ATOM 762 N N . GLU A 1 105 ? 1.433 -6.048 -8.137 1.00 96.88 105 GLU A N 1
ATOM 763 C CA . GLU A 1 105 ? 0.689 -7.218 -7.634 1.00 96.88 105 GLU A CA 1
ATOM 764 C C . GLU A 1 105 ? 1.225 -7.732 -6.293 1.00 96.88 105 GLU A C 1
ATOM 766 O O . GLU A 1 105 ? 0.466 -7.962 -5.350 1.00 96.88 105 GLU A O 1
ATOM 771 N N . GLY A 1 106 ? 2.553 -7.839 -6.177 1.00 97.25 106 GLY A N 1
ATOM 772 C CA . GLY A 1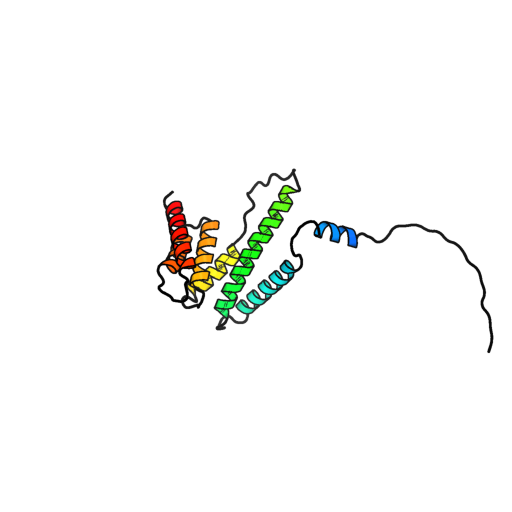 106 ? 3.202 -8.270 -4.944 1.00 97.25 106 GLY A CA 1
ATOM 773 C C . GLY A 1 106 ? 2.924 -7.327 -3.772 1.00 97.25 106 GLY A C 1
ATOM 774 O O . GLY A 1 106 ? 2.664 -7.799 -2.669 1.00 97.25 106 GLY A O 1
ATOM 775 N N . ALA A 1 107 ? 2.951 -6.010 -3.999 1.00 98.50 107 ALA A N 1
ATOM 776 C CA . ALA A 1 107 ? 2.670 -5.015 -2.966 1.00 98.50 107 ALA A CA 1
ATOM 777 C C . ALA A 1 107 ? 1.190 -5.026 -2.562 1.00 98.50 107 ALA A C 1
ATOM 779 O O . ALA A 1 107 ? 0.880 -5.066 -1.370 1.00 98.50 107 ALA A O 1
ATOM 780 N N . ILE A 1 108 ? 0.291 -5.057 -3.552 1.00 98.81 108 ILE A N 1
ATOM 781 C CA . ILE A 1 108 ? -1.161 -5.133 -3.356 1.00 98.81 108 ILE A CA 1
ATOM 782 C C . ILE A 1 108 ? -1.505 -6.327 -2.466 1.00 98.81 108 ILE A C 1
ATOM 784 O O . ILE A 1 108 ? -2.157 -6.136 -1.446 1.00 98.81 108 ILE A O 1
ATOM 788 N N . ALA A 1 109 ? -0.976 -7.518 -2.760 1.00 98.56 109 ALA A N 1
ATOM 789 C CA . ALA A 1 109 ? -1.250 -8.715 -1.966 1.00 98.56 109 ALA A CA 1
ATOM 790 C C . ALA A 1 109 ? -0.840 -8.572 -0.484 1.00 98.56 109 ALA A C 1
ATOM 792 O O . ALA A 1 109 ? -1.522 -9.084 0.406 1.00 98.56 109 ALA A O 1
ATOM 793 N N . ARG A 1 110 ? 0.264 -7.868 -0.180 1.00 98.62 110 ARG A N 1
ATOM 794 C CA . ARG A 1 110 ? 0.707 -7.654 1.215 1.00 98.62 110 ARG A CA 1
ATOM 795 C C . ARG A 1 110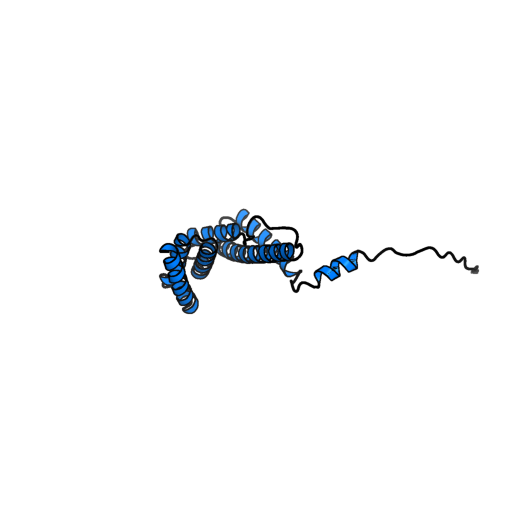 ? -0.155 -6.646 1.950 1.00 98.62 110 ARG A C 1
ATOM 797 O O . ARG A 1 110 ? -0.461 -6.863 3.122 1.00 98.62 110 ARG A O 1
ATOM 804 N N . TYR A 1 111 ? -0.563 -5.580 1.275 1.00 98.75 111 TYR A N 1
ATOM 805 C CA . TYR A 1 111 ? -1.477 -4.612 1.863 1.00 98.75 111 TYR A CA 1
ATOM 806 C C . TYR A 1 111 ? -2.898 -5.168 2.013 1.00 98.75 111 TYR A C 1
ATOM 808 O O . TYR A 1 111 ? -3.528 -4.901 3.032 1.00 98.75 111 TYR A O 1
ATOM 816 N N . GLU A 1 112 ? -3.381 -5.977 1.066 1.00 98.69 112 GLU A N 1
ATOM 817 C CA . GLU A 1 112 ? -4.658 -6.696 1.171 1.00 98.69 112 GLU A CA 1
ATOM 818 C C . GLU A 1 112 ? -4.666 -7.590 2.414 1.00 98.69 112 GLU A C 1
ATOM 820 O O . GLU A 1 112 ? -5.564 -7.480 3.252 1.00 98.69 112 GLU A O 1
ATOM 825 N N . GLU A 1 113 ? -3.620 -8.406 2.595 1.00 98.38 113 GLU A N 1
ATOM 826 C CA . GLU A 1 113 ? -3.470 -9.234 3.794 1.00 98.38 113 GLU A CA 1
ATOM 827 C C . GLU A 1 113 ? -3.448 -8.376 5.070 1.00 98.38 113 GLU A C 1
ATOM 829 O O . GLU A 1 113 ? -4.107 -8.710 6.059 1.00 98.38 113 GLU A O 1
ATOM 834 N N . LEU A 1 114 ? -2.706 -7.264 5.055 1.00 98.25 114 LEU A N 1
ATOM 835 C CA . LEU A 1 114 ? -2.577 -6.368 6.200 1.00 98.25 114 LEU A CA 1
ATOM 836 C C . LEU A 1 114 ? -3.923 -5.758 6.606 1.00 98.25 114 LEU A C 1
ATOM 838 O O . LEU A 1 114 ? -4.306 -5.841 7.775 1.00 98.25 114 LEU A O 1
ATOM 842 N N . VAL A 1 115 ? -4.645 -5.175 5.646 1.00 96.81 115 VAL A N 1
ATOM 843 C CA . VAL A 1 115 ? -5.930 -4.508 5.883 1.00 96.81 115 VAL A CA 1
ATOM 844 C C . VAL A 1 115 ? -7.000 -5.507 6.319 1.00 96.81 115 VAL A C 1
ATOM 846 O O . VAL A 1 115 ? -7.773 -5.212 7.232 1.00 96.81 115 VAL A O 1
ATOM 849 N N . GLN A 1 116 ? -7.014 -6.704 5.728 1.00 97.19 116 GLN A N 1
ATOM 850 C CA . GLN A 1 116 ? -8.005 -7.731 6.037 1.00 97.19 116 GLN A CA 1
ATOM 851 C C . GLN A 1 116 ? -7.771 -8.388 7.403 1.00 97.19 116 GLN A C 1
ATOM 853 O O . GLN A 1 116 ? -8.720 -8.611 8.154 1.00 97.19 116 GLN A O 1
ATOM 858 N N . ARG A 1 117 ? -6.521 -8.735 7.733 1.00 97.25 117 ARG A N 1
ATOM 859 C CA . ARG A 1 117 ? -6.211 -9.547 8.924 1.00 97.25 117 ARG A CA 1
ATOM 860 C C . ARG A 1 117 ? -5.858 -8.721 10.154 1.00 97.25 117 ARG A C 1
ATOM 862 O O . ARG A 1 117 ? -5.992 -9.224 11.268 1.00 97.25 117 ARG A O 1
ATOM 869 N N . TYR A 1 118 ? -5.415 -7.477 9.977 1.00 95.94 118 TYR A N 1
ATOM 870 C CA . TYR A 1 118 ? -4.947 -6.620 11.068 1.00 95.94 118 TYR A CA 1
ATOM 871 C C . TYR A 1 118 ? -5.635 -5.248 11.058 1.00 95.94 118 TYR A C 1
ATOM 873 O O . TYR A 1 118 ? -4.961 -4.216 11.041 1.00 95.94 118 TYR A O 1
ATOM 881 N N . PRO A 1 119 ? -6.978 -5.191 11.143 1.00 93.06 119 PRO A N 1
ATOM 882 C CA . PRO A 1 119 ? -7.720 -3.934 11.060 1.00 93.06 119 PRO A CA 1
ATOM 883 C C . PRO A 1 119 ? -7.400 -2.946 12.192 1.00 93.06 119 PRO A C 1
ATOM 885 O O . PRO A 1 119 ? -7.719 -1.770 12.053 1.00 93.06 119 PRO A O 1
ATOM 888 N N . ASN A 1 120 ? -6.786 -3.400 13.290 1.00 91.88 120 ASN A N 1
ATOM 889 C CA . ASN A 1 120 ? -6.388 -2.577 14.440 1.00 91.88 120 ASN A CA 1
ATOM 890 C C . ASN A 1 120 ? -4.889 -2.228 14.442 1.00 91.88 120 ASN A C 1
ATOM 892 O O . ASN A 1 120 ? -4.369 -1.748 15.448 1.00 91.88 120 ASN A O 1
ATOM 896 N N . PHE A 1 121 ? -4.170 -2.507 13.351 1.00 92.94 121 PHE A N 1
ATOM 897 C CA . PHE A 1 121 ? -2.773 -2.112 13.211 1.00 92.94 121 PHE A CA 1
ATOM 898 C C . PHE A 1 121 ? -2.628 -0.587 13.334 1.00 92.94 121 PHE A C 1
ATOM 900 O O . PHE A 1 121 ? -3.433 0.172 12.797 1.00 92.94 121 PHE A O 1
ATOM 907 N N . ASN A 1 122 ? -1.589 -0.124 14.028 1.00 91.94 122 ASN A N 1
ATOM 908 C CA . ASN A 1 122 ? -1.408 1.299 14.326 1.00 91.94 122 ASN A CA 1
ATOM 909 C C . ASN A 1 122 ? -1.275 2.181 13.071 1.00 91.94 122 ASN A C 1
ATOM 911 O O . ASN A 1 122 ? -1.645 3.345 13.121 1.00 91.94 122 ASN A O 1
ATOM 915 N N . GLN A 1 123 ? -0.788 1.642 11.951 1.00 92.88 123 GLN A N 1
ATOM 916 C CA . GLN A 1 123 ? -0.668 2.358 10.675 1.00 92.88 123 GLN A CA 1
ATOM 917 C C . GLN A 1 123 ? -1.691 1.872 9.638 1.00 92.88 123 GLN A C 1
ATOM 919 O O . GLN A 1 123 ? -1.466 1.980 8.433 1.00 92.88 123 GLN A O 1
ATOM 924 N N . ILE A 1 124 ? -2.834 1.333 10.082 1.00 94.00 124 ILE A N 1
ATOM 925 C CA . ILE A 1 124 ? -3.856 0.802 9.171 1.00 94.00 124 ILE A CA 1
ATOM 926 C C . ILE A 1 124 ? -4.400 1.861 8.204 1.00 94.00 124 ILE A C 1
ATOM 928 O O . ILE A 1 124 ? -4.708 1.535 7.064 1.00 94.00 124 ILE A O 1
ATOM 932 N N . GLY A 1 125 ? -4.469 3.132 8.621 1.00 94.12 125 GLY A N 1
ATOM 933 C CA . GLY A 1 125 ? -4.868 4.236 7.745 1.00 94.12 125 GLY A CA 1
ATOM 934 C C . GLY A 1 125 ? -3.865 4.482 6.617 1.00 94.12 125 GLY A C 1
ATOM 935 O O . GLY A 1 125 ? -4.263 4.599 5.464 1.00 94.12 125 GLY A O 1
ATOM 936 N N . ALA A 1 126 ? -2.563 4.472 6.920 1.00 95.00 126 ALA A N 1
ATOM 937 C CA . ALA A 1 126 ? -1.517 4.578 5.903 1.00 95.00 126 ALA A CA 1
ATOM 938 C C . ALA A 1 126 ? -1.520 3.360 4.965 1.00 95.00 126 ALA A C 1
ATOM 940 O O . ALA A 1 126 ? -1.419 3.514 3.752 1.00 95.00 126 ALA A O 1
ATOM 941 N N . ALA A 1 127 ? -1.709 2.153 5.509 1.00 97.12 127 ALA A N 1
ATOM 942 C CA . ALA A 1 127 ? -1.824 0.932 4.715 1.00 97.12 127 ALA A CA 1
ATOM 943 C C . ALA A 1 127 ? -3.020 0.976 3.749 1.00 97.12 127 ALA A C 1
ATOM 945 O O . ALA A 1 127 ? -2.862 0.668 2.570 1.00 97.12 127 ALA A O 1
ATOM 946 N N . ALA A 1 128 ? -4.196 1.388 4.233 1.00 97.31 128 ALA A N 1
ATOM 947 C CA . ALA A 1 128 ? -5.394 1.536 3.413 1.00 97.31 128 ALA A CA 1
ATOM 948 C C . ALA A 1 128 ? -5.217 2.631 2.352 1.00 97.31 128 ALA A C 1
ATOM 950 O O . ALA A 1 128 ? -5.534 2.404 1.190 1.00 97.31 128 ALA A O 1
ATOM 951 N N . TYR A 1 129 ? -4.635 3.779 2.708 1.00 97.69 129 TYR A N 1
ATOM 952 C CA . TYR A 1 129 ? -4.335 4.842 1.748 1.00 97.69 129 TYR A CA 1
ATOM 953 C C . TYR A 1 129 ? -3.410 4.361 0.619 1.00 97.69 129 TYR A C 1
ATOM 955 O O . TYR A 1 129 ? -3.702 4.565 -0.565 1.00 97.69 129 TYR A O 1
ATOM 963 N N . THR A 1 130 ? -2.315 3.678 0.968 1.00 98.31 130 THR A N 1
ATOM 964 C CA . THR A 1 130 ? -1.387 3.121 -0.022 1.00 98.31 130 THR A CA 1
ATOM 965 C C . THR A 1 130 ? -2.080 2.075 -0.886 1.00 98.31 130 THR A C 1
ATOM 967 O O . THR A 1 130 ? -1.989 2.156 -2.107 1.00 98.31 130 THR A O 1
ATOM 970 N N . LEU A 1 131 ? -2.833 1.141 -0.296 1.00 98.69 131 LEU A N 1
ATOM 971 C CA . LEU A 1 131 ? -3.577 0.133 -1.054 1.00 98.69 131 LEU A CA 1
ATOM 972 C C . LEU A 1 131 ? -4.591 0.762 -2.017 1.00 98.69 131 LEU A C 1
ATOM 974 O O . LEU A 1 131 ? -4.640 0.372 -3.180 1.00 98.69 131 LEU A O 1
ATOM 978 N N . GLY A 1 132 ? -5.342 1.770 -1.568 1.00 98.56 132 GLY A N 1
ATOM 979 C CA . GLY A 1 132 ? -6.267 2.519 -2.419 1.00 98.56 132 GLY A CA 1
ATOM 980 C C . GLY A 1 132 ? -5.558 3.194 -3.590 1.00 98.56 132 GLY A C 1
ATOM 981 O O . GLY A 1 132 ? -6.006 3.095 -4.729 1.00 98.56 132 GLY A O 1
ATOM 982 N N . THR A 1 133 ? -4.389 3.788 -3.341 1.00 98.56 133 THR A N 1
ATOM 983 C CA . THR A 1 133 ? -3.553 4.389 -4.391 1.00 98.56 133 THR A CA 1
ATOM 984 C C . THR A 1 133 ? -3.056 3.344 -5.390 1.00 98.56 133 THR A C 1
ATOM 986 O O . THR A 1 133 ? -3.074 3.588 -6.596 1.00 98.56 133 THR A O 1
ATOM 989 N N . LEU A 1 134 ? -2.628 2.169 -4.918 1.00 98.56 134 LEU A N 1
ATOM 990 C CA . LEU A 1 134 ? -2.197 1.079 -5.794 1.00 98.56 134 LEU A CA 1
ATOM 991 C C . LEU A 1 134 ? -3.357 0.551 -6.638 1.00 98.56 134 LEU A C 1
ATOM 993 O O . LEU A 1 134 ? -3.187 0.390 -7.843 1.00 98.56 134 LEU A O 1
ATOM 997 N N . TYR A 1 135 ? -4.535 0.350 -6.043 1.00 98.69 135 TYR A N 1
ATOM 998 C CA . TYR A 1 135 ? -5.745 -0.017 -6.777 1.00 98.69 135 TYR A CA 1
ATOM 999 C C . TYR A 1 135 ? -6.108 1.004 -7.846 1.00 98.69 135 TYR A C 1
ATOM 1001 O O . TYR A 1 135 ? -6.375 0.613 -8.979 1.00 98.69 135 TYR A O 1
ATOM 1009 N N . PHE A 1 136 ? -6.048 2.296 -7.523 1.00 98.44 136 PHE A N 1
ATOM 1010 C CA . PHE A 1 136 ? -6.299 3.362 -8.487 1.00 98.44 136 PHE A CA 1
ATOM 1011 C C . PHE A 1 136 ? -5.317 3.293 -9.668 1.00 98.44 136 PHE A C 1
ATOM 1013 O O . PHE A 1 136 ? -5.734 3.323 -10.822 1.00 98.44 136 PHE A O 1
ATOM 1020 N N . ARG A 1 137 ? -4.014 3.103 -9.400 1.00 96.56 137 ARG A N 1
ATOM 1021 C CA . ARG A 1 137 ? -2.978 2.964 -10.445 1.00 96.56 137 ARG A CA 1
ATOM 1022 C C . ARG A 1 137 ? -3.204 1.774 -11.375 1.00 96.56 137 ARG A C 1
ATOM 1024 O O . ARG A 1 137 ? -2.839 1.852 -12.544 1.00 96.56 137 ARG A O 1
ATOM 1031 N N . VAL A 1 138 ? -3.784 0.687 -10.869 1.00 96.81 138 VAL A N 1
ATOM 1032 C CA . VAL A 1 138 ? -4.142 -0.496 -11.672 1.00 96.81 138 VAL A CA 1
ATOM 1033 C C . VAL A 1 138 ? -5.607 -0.486 -12.126 1.00 96.81 138 VAL A C 1
ATOM 1035 O O . VAL A 1 138 ? -6.137 -1.527 -12.503 1.00 96.81 138 VAL A O 1
ATOM 1038 N N . GLN A 1 139 ? -6.261 0.681 -12.088 1.00 97.06 139 GLN A N 1
ATOM 1039 C CA . GLN A 1 139 ? -7.634 0.919 -12.552 1.00 97.06 139 GLN A CA 1
ATOM 1040 C C . GLN A 1 139 ? -8.711 0.076 -11.847 1.00 97.06 139 GLN A C 1
ATOM 1042 O O . GLN A 1 139 ? -9.817 -0.112 -12.349 1.00 97.06 139 GLN A O 1
ATOM 1047 N N . ARG A 1 140 ? -8.423 -0.412 -10.637 1.00 98.12 140 ARG A N 1
ATOM 1048 C CA . ARG A 1 140 ? -9.395 -1.060 -9.745 1.00 98.12 140 ARG A CA 1
ATOM 1049 C C . ARG A 1 140 ? -10.124 -0.002 -8.914 1.00 98.12 140 ARG A C 1
ATOM 1051 O O . ARG A 1 140 ? -10.031 0.012 -7.688 1.00 98.12 140 ARG A O 1
ATOM 1058 N N . TYR A 1 141 ? -10.836 0.910 -9.574 1.00 98.38 141 TYR A N 1
ATOM 1059 C CA . TYR A 1 141 ? -11.385 2.109 -8.928 1.00 98.38 141 TYR A CA 1
ATOM 1060 C C . TYR A 1 141 ? -12.391 1.800 -7.814 1.00 98.38 141 TYR A C 1
ATOM 1062 O O . TYR A 1 141 ? -12.301 2.381 -6.739 1.00 98.38 141 TYR A O 1
ATOM 1070 N N . THR A 1 142 ? -13.269 0.808 -7.998 1.00 98.31 142 THR A N 1
ATOM 1071 C CA . THR A 1 142 ? -14.207 0.373 -6.945 1.00 98.31 142 THR A CA 1
ATOM 1072 C C . THR A 1 142 ? -13.489 -0.103 -5.679 1.00 98.31 142 THR A C 1
ATOM 1074 O O . THR A 1 142 ? -13.947 0.148 -4.563 1.00 98.31 142 THR A O 1
ATOM 1077 N N . ASP A 1 143 ? -12.352 -0.787 -5.828 1.00 98.44 143 ASP A N 1
ATOM 1078 C CA . ASP A 1 143 ? -11.557 -1.215 -4.679 1.00 98.44 143 ASP A CA 1
ATOM 1079 C C . ASP A 1 143 ? -10.809 -0.039 -4.047 1.00 98.44 143 ASP A C 1
ATOM 1081 O O . ASP A 1 143 ? -10.713 0.035 -2.820 1.00 98.44 143 ASP A O 1
ATOM 1085 N N . ALA A 1 144 ? -10.334 0.906 -4.865 1.00 98.69 144 ALA A N 1
ATOM 1086 C CA . ALA A 1 144 ? -9.705 2.136 -4.396 1.00 98.69 144 ALA A CA 1
ATOM 1087 C C . ALA A 1 144 ? -10.656 2.958 -3.513 1.00 98.69 144 ALA A C 1
ATOM 1089 O O . ALA A 1 144 ? -10.279 3.323 -2.399 1.00 98.69 144 ALA A O 1
ATOM 1090 N N . THR A 1 145 ? -11.903 3.158 -3.955 1.00 98.31 145 THR A N 1
ATOM 1091 C CA . THR A 1 145 ? -12.965 3.835 -3.194 1.00 98.31 145 THR A CA 1
ATOM 1092 C C . THR A 1 145 ? -13.107 3.238 -1.798 1.00 98.31 145 THR A C 1
ATOM 1094 O O . THR A 1 145 ? -12.985 3.948 -0.800 1.00 98.31 145 THR A O 1
ATOM 1097 N N . ARG A 1 146 ? -13.253 1.909 -1.713 1.00 97.38 146 ARG A N 1
ATOM 1098 C CA . ARG A 1 146 ? -13.425 1.197 -0.438 1.00 97.38 146 ARG A CA 1
ATOM 1099 C C . ARG A 1 146 ? -12.247 1.418 0.511 1.00 97.38 146 ARG A C 1
ATOM 1101 O O . ARG A 1 146 ? -12.428 1.492 1.723 1.00 97.38 146 ARG A O 1
ATOM 1108 N N . MET A 1 147 ? -11.029 1.499 -0.021 1.00 97.81 147 MET A N 1
ATOM 1109 C CA . MET A 1 147 ? -9.835 1.729 0.791 1.00 97.81 147 MET A CA 1
ATOM 1110 C C . MET A 1 147 ? -9.721 3.176 1.263 1.00 97.81 147 MET A C 1
ATOM 1112 O O . MET A 1 147 ? -9.403 3.404 2.430 1.00 97.81 147 MET A O 1
ATOM 1116 N N . PHE A 1 148 ? -10.019 4.155 0.408 1.00 97.75 148 PHE A N 1
ATOM 1117 C CA . PHE A 1 148 ? -10.018 5.560 0.813 1.00 97.75 148 PHE A CA 1
ATOM 1118 C C . PHE A 1 148 ? -11.120 5.862 1.835 1.00 97.75 148 PHE A C 1
ATOM 1120 O O . PHE A 1 148 ? -10.875 6.610 2.780 1.00 97.75 148 PHE A O 1
ATOM 1127 N N . GLU A 1 149 ? -12.277 5.201 1.747 1.00 95.06 149 GLU A N 1
ATOM 1128 C CA . GLU A 1 149 ? -13.338 5.285 2.760 1.00 95.06 149 GLU A CA 1
ATOM 1129 C C . GLU A 1 149 ? -12.870 4.853 4.151 1.00 95.06 149 GLU A C 1
ATOM 1131 O O . GLU A 1 149 ? -13.212 5.497 5.144 1.00 95.06 149 GLU A O 1
ATOM 1136 N N . ILE A 1 150 ? -12.038 3.810 4.254 1.00 91.69 150 ILE A N 1
ATOM 1137 C CA . ILE A 1 150 ? -11.467 3.386 5.545 1.00 91.69 150 ILE A CA 1
ATOM 1138 C C . ILE A 1 150 ? -10.666 4.529 6.182 1.00 91.69 150 ILE A C 1
ATOM 1140 O O . ILE A 1 150 ? -10.697 4.688 7.403 1.00 91.69 150 ILE A O 1
ATOM 1144 N N . VAL A 1 151 ? -9.958 5.324 5.379 1.00 93.44 151 VAL A N 1
ATOM 1145 C CA . VAL A 1 151 ? -9.128 6.439 5.856 1.00 93.44 151 VAL A CA 1
ATOM 1146 C C . VAL A 1 151 ? -9.985 7.646 6.247 1.00 93.44 151 VAL A C 1
ATOM 1148 O O . VAL A 1 151 ? -9.714 8.285 7.263 1.00 93.44 151 VAL A O 1
ATOM 1151 N N . THR A 1 152 ? -11.031 7.951 5.477 1.00 91.00 152 THR A N 1
ATOM 1152 C CA . THR A 1 152 ? -11.871 9.140 5.691 1.00 91.00 152 THR A CA 1
ATOM 1153 C C . THR A 1 152 ? -12.866 8.977 6.835 1.00 91.00 152 THR A C 1
ATOM 1155 O O . THR A 1 152 ? -13.114 9.938 7.564 1.00 91.00 152 THR A O 1
ATOM 1158 N N . THR A 1 153 ? -13.396 7.768 7.030 1.00 85.69 153 THR A N 1
ATOM 1159 C CA . THR A 1 153 ? -14.471 7.483 7.996 1.00 85.69 153 THR A CA 1
ATOM 1160 C C . THR A 1 153 ? -13.980 7.020 9.358 1.00 85.69 153 THR A C 1
ATOM 1162 O O . THR A 1 153 ? -14.680 7.209 10.353 1.00 85.69 153 THR A O 1
ATOM 1165 N N . ARG A 1 154 ? -12.781 6.428 9.450 1.00 75.69 154 ARG A N 1
ATOM 1166 C CA . ARG A 1 154 ? -12.250 6.020 10.753 1.00 75.69 154 ARG A CA 1
ATOM 1167 C C . ARG A 1 154 ? -11.882 7.238 11.568 1.00 75.69 154 ARG A C 1
ATOM 1169 O O . ARG A 1 154 ? -10.900 7.917 11.268 1.00 75.69 154 ARG A O 1
ATOM 1176 N N . ASP A 1 155 ? -12.633 7.476 12.629 1.00 64.75 155 ASP A N 1
ATOM 1177 C CA . ASP A 1 155 ? -12.228 8.403 13.670 1.00 64.75 155 ASP A CA 1
ATOM 1178 C C . ASP A 1 155 ? -11.142 7.724 14.516 1.00 64.75 155 ASP A C 1
ATOM 1180 O O . ASP A 1 155 ? -11.389 6.795 15.286 1.00 64.75 155 ASP A O 1
ATOM 1184 N N . SER A 1 156 ? -9.890 8.075 14.246 1.00 63.78 156 SER A N 1
ATOM 1185 C CA . SER A 1 156 ? -8.731 7.502 14.916 1.00 63.78 156 SER A CA 1
ATOM 1186 C C . SER A 1 156 ? -7.645 8.555 15.000 1.00 63.78 156 SER A C 1
ATOM 1188 O O . SER A 1 156 ? -7.245 9.115 13.980 1.00 63.78 156 SER A O 1
ATOM 1190 N N . ALA A 1 157 ? -7.103 8.746 16.205 1.00 64.38 157 ALA A N 1
ATOM 1191 C CA . ALA A 1 157 ? -5.924 9.578 16.440 1.00 64.38 157 ALA A CA 1
ATOM 1192 C C . ALA A 1 157 ? -4.684 9.109 15.647 1.00 64.38 157 ALA A C 1
ATOM 1194 O O . ALA A 1 157 ? -3.706 9.843 15.549 1.00 64.38 157 ALA A O 1
ATOM 1195 N N . ALA A 1 158 ? -4.711 7.895 15.081 1.00 68.06 158 ALA A N 1
ATOM 1196 C CA . ALA A 1 158 ? -3.640 7.351 14.253 1.00 68.06 158 ALA A CA 1
ATOM 1197 C C . ALA A 1 158 ? -3.662 7.843 12.790 1.00 68.06 158 ALA A C 1
ATOM 1199 O O . ALA A 1 158 ? -2.714 7.582 12.052 1.00 68.06 158 ALA A O 1
ATOM 1200 N N . VAL A 1 159 ? -4.724 8.531 12.352 1.00 81.88 159 VAL A N 1
ATOM 1201 C CA . VAL A 1 159 ? -4.831 9.110 11.003 1.00 81.88 159 VAL A CA 1
ATOM 1202 C C . VAL A 1 159 ? -4.732 10.626 11.119 1.00 81.88 159 VAL A C 1
ATOM 1204 O O . VAL A 1 159 ? -5.614 11.257 11.701 1.00 81.88 159 VAL A O 1
ATOM 1207 N N . SER A 1 160 ? -3.668 11.209 10.563 1.00 85.50 160 SER A N 1
ATOM 1208 C CA . SER A 1 160 ? -3.479 12.661 10.592 1.00 85.50 160 SER A CA 1
ATOM 1209 C C . SER A 1 160 ? -4.537 13.383 9.750 1.00 85.50 160 SER A C 1
ATOM 1211 O O . SER A 1 160 ? -5.109 12.813 8.814 1.00 85.50 160 SER A O 1
ATOM 1213 N N . THR A 1 161 ? -4.790 14.652 10.073 1.00 88.25 161 THR A N 1
ATOM 1214 C CA . THR A 1 161 ? -5.724 15.501 9.320 1.00 88.25 161 THR A CA 1
ATOM 1215 C C . THR A 1 161 ? -5.323 15.596 7.850 1.00 88.25 161 THR A C 1
ATOM 1217 O O . THR A 1 161 ? -6.183 15.511 6.978 1.00 88.25 161 THR A O 1
ATOM 1220 N N . GLU A 1 162 ? -4.023 15.690 7.572 1.00 90.06 162 GLU A N 1
ATOM 1221 C CA . GLU A 1 162 ? -3.463 15.799 6.223 1.00 90.06 162 GLU A CA 1
ATOM 1222 C C . GLU A 1 162 ? -3.724 14.529 5.408 1.00 90.06 162 GLU A C 1
ATOM 1224 O O . GLU A 1 162 ? -4.220 14.601 4.281 1.00 90.06 162 GLU A O 1
ATOM 1229 N N . LEU A 1 163 ? -3.455 13.353 5.991 1.00 90.81 163 LEU A N 1
ATOM 1230 C CA . LEU A 1 163 ? -3.728 12.073 5.334 1.00 90.81 163 LEU A CA 1
ATOM 1231 C C . LEU A 1 163 ? -5.227 11.904 5.063 1.00 90.81 163 LEU A C 1
ATOM 1233 O O . LEU A 1 163 ? -5.614 11.400 4.010 1.00 90.81 163 LEU A O 1
ATOM 1237 N N . ARG A 1 164 ? -6.080 12.356 5.990 1.00 92.06 164 ARG A N 1
ATOM 1238 C CA . ARG A 1 164 ? -7.535 12.308 5.830 1.00 92.06 164 ARG A CA 1
ATOM 1239 C C . ARG A 1 164 ? -8.015 13.223 4.704 1.00 92.06 164 ARG A C 1
ATOM 1241 O O . ARG A 1 164 ? -8.827 12.782 3.895 1.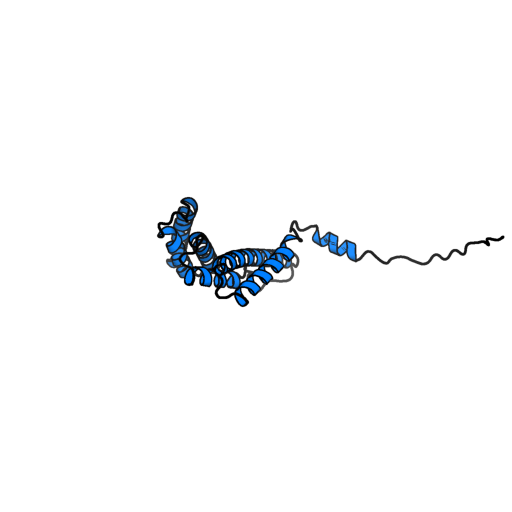00 92.06 164 ARG A O 1
ATOM 1248 N N . SER A 1 165 ? -7.528 14.464 4.630 1.00 94.00 165 SER A N 1
ATOM 1249 C CA . SER A 1 165 ? -7.895 15.394 3.553 1.00 94.00 165 SER A CA 1
ATOM 1250 C C . SER A 1 165 ? -7.455 14.889 2.182 1.00 94.00 165 SER A C 1
ATOM 1252 O O . SER A 1 165 ? -8.231 14.945 1.231 1.00 94.00 165 SER A O 1
ATOM 1254 N N . GLU A 1 166 ? -6.250 14.326 2.095 1.00 95.81 166 GLU A N 1
ATOM 1255 C CA . GLU A 1 166 ? -5.741 13.734 0.859 1.00 95.81 166 GLU A CA 1
ATOM 1256 C C . GLU A 1 166 ? -6.577 12.514 0.449 1.00 95.81 166 GLU A C 1
ATOM 1258 O O . GLU A 1 166 ? -6.978 12.386 -0.706 1.00 95.81 166 GLU A O 1
ATOM 1263 N N . ALA A 1 167 ? -6.919 11.639 1.399 1.00 96.25 167 ALA A N 1
ATOM 1264 C CA . ALA A 1 167 ? -7.786 10.496 1.132 1.00 96.25 167 ALA A CA 1
ATOM 1265 C C . ALA A 1 167 ? -9.194 10.916 0.682 1.00 96.25 167 ALA A C 1
ATOM 1267 O O . ALA A 1 167 ? -9.760 10.265 -0.191 1.00 96.25 167 ALA A O 1
ATOM 1268 N N . PHE A 1 168 ? -9.753 12.004 1.224 1.00 96.38 168 PHE A N 1
ATOM 1269 C CA . PHE A 1 168 ? -11.029 12.558 0.756 1.00 96.38 168 PHE A CA 1
ATOM 1270 C C . PHE A 1 168 ? -10.954 13.031 -0.695 1.00 96.38 168 PHE A C 1
ATOM 1272 O O . PHE A 1 168 ? -11.865 12.751 -1.471 1.00 96.38 168 PHE A O 1
ATOM 1279 N N . PHE A 1 169 ? -9.872 13.714 -1.067 1.00 97.94 169 PHE A N 1
ATOM 1280 C CA . PHE A 1 169 ? -9.648 14.132 -2.447 1.00 97.94 169 PHE A CA 1
ATOM 1281 C C . PHE A 1 169 ? -9.554 12.917 -3.384 1.00 97.94 169 PHE A C 1
ATOM 1283 O O . PHE A 1 169 ? -10.318 12.810 -4.341 1.00 97.94 169 PHE A O 1
ATOM 1290 N N . ARG A 1 170 ? -8.708 11.937 -3.039 1.00 98.12 170 ARG A N 1
ATOM 1291 C CA . ARG A 1 170 ? -8.535 10.683 -3.797 1.00 98.12 170 ARG A CA 1
ATOM 1292 C C . ARG A 1 170 ? -9.811 9.851 -3.899 1.00 98.12 170 ARG A C 1
ATOM 1294 O O . ARG A 1 170 ? -10.024 9.173 -4.899 1.00 98.12 170 ARG A O 1
ATOM 1301 N N . LEU A 1 171 ? -10.656 9.884 -2.872 1.00 97.81 171 LEU A N 1
ATOM 1302 C CA . LEU A 1 171 ? -11.966 9.241 -2.893 1.00 97.81 171 LEU A CA 1
ATOM 1303 C C . LEU A 1 171 ? -12.875 9.883 -3.950 1.00 97.81 171 LEU A C 1
ATOM 1305 O O . LEU A 1 171 ? -13.551 9.164 -4.680 1.00 97.81 171 LEU A O 1
ATOM 1309 N N . GLY A 1 172 ? -12.854 11.215 -4.060 1.00 97.88 172 GLY A N 1
ATOM 1310 C CA . GLY A 1 172 ? -13.533 11.947 -5.130 1.00 97.88 172 GLY A CA 1
ATOM 1311 C C . GLY A 1 172 ? -13.030 11.547 -6.519 1.00 97.88 172 GLY A C 1
ATOM 1312 O O . GLY A 1 172 ? -13.848 11.204 -7.371 1.00 97.88 172 GLY A O 1
ATOM 1313 N N . ASP A 1 173 ? -11.706 11.503 -6.712 1.00 98.19 173 ASP A N 1
ATOM 1314 C CA . ASP A 1 173 ? -11.085 11.044 -7.967 1.00 98.19 173 ASP A CA 1
ATOM 1315 C C . ASP A 1 173 ? -11.548 9.620 -8.326 1.00 98.19 173 ASP A C 1
ATOM 1317 O O . ASP A 1 173 ? -11.954 9.347 -9.453 1.00 98.19 173 ASP A O 1
ATOM 1321 N N . ALA A 1 174 ? -11.541 8.701 -7.354 1.00 98.06 174 ALA A N 1
ATOM 1322 C CA . ALA A 1 174 ? -11.977 7.322 -7.565 1.00 98.06 174 ALA A CA 1
ATOM 1323 C C . ALA A 1 174 ? -13.467 7.229 -7.928 1.00 98.06 174 ALA A C 1
ATOM 1325 O O . ALA A 1 174 ? -13.832 6.465 -8.819 1.00 98.06 174 ALA A O 1
ATOM 1326 N N . TYR A 1 175 ? -14.333 8.012 -7.278 1.00 98.06 175 TYR A N 1
ATOM 1327 C CA . TYR A 1 175 ? -15.755 8.066 -7.623 1.00 98.06 175 TYR A CA 1
ATOM 1328 C C . TYR A 1 175 ? -16.005 8.637 -9.021 1.00 98.06 175 TYR A C 1
ATOM 1330 O O . TYR A 1 175 ? -16.883 8.138 -9.724 1.00 98.06 175 TYR A O 1
ATOM 1338 N N . PHE A 1 176 ? -15.236 9.646 -9.431 1.00 98.12 176 PHE A N 1
ATOM 1339 C CA . PHE A 1 176 ? -15.308 10.202 -10.779 1.00 98.12 176 PHE A CA 1
ATOM 1340 C C . PHE A 1 176 ? -14.974 9.143 -11.840 1.00 98.12 176 PHE A C 1
ATOM 1342 O O . PHE A 1 176 ? -15.736 8.971 -12.789 1.00 98.12 176 PHE A O 1
ATOM 1349 N N . GLU A 1 177 ? -13.897 8.379 -11.640 1.00 97.88 177 GLU A N 1
ATOM 1350 C CA . GLU A 1 177 ? -13.493 7.295 -12.547 1.00 97.88 177 GLU A CA 1
ATOM 1351 C C . GLU A 1 177 ? -14.495 6.127 -12.575 1.00 97.88 177 GLU A C 1
ATOM 1353 O O . GLU A 1 177 ? -14.681 5.506 -13.613 1.00 97.88 177 GLU A O 1
ATOM 1358 N N . VAL A 1 178 ? -15.171 5.818 -11.459 1.00 97.00 178 VAL A N 1
ATOM 1359 C CA . VAL A 1 178 ? -16.234 4.789 -11.426 1.00 97.00 178 VAL A CA 1
ATOM 1360 C C . VAL A 1 178 ? -17.475 5.215 -12.221 1.00 97.00 178 VAL A C 1
ATOM 1362 O O . VAL A 1 178 ? -18.191 4.358 -12.736 1.00 97.00 178 VAL A O 1
ATOM 1365 N N . ALA A 1 179 ? -17.765 6.516 -12.275 1.00 94.75 179 ALA A N 1
ATOM 1366 C CA . ALA A 1 179 ? -18.960 7.061 -12.915 1.00 94.75 179 ALA A CA 1
ATOM 1367 C C . ALA A 1 179 ? -18.769 7.447 -14.395 1.00 94.75 179 ALA A C 1
ATOM 1369 O O . ALA A 1 179 ? -19.765 7.749 -15.057 1.00 94.75 179 ALA A O 1
ATOM 1370 N N . SER A 1 180 ? -17.522 7.481 -14.878 1.00 89.56 180 SER A N 1
ATOM 1371 C CA . SER A 1 180 ? -17.146 7.849 -16.254 1.00 89.56 180 SER A CA 1
ATOM 1372 C C . SER A 1 180 ? -17.183 6.650 -17.198 1.00 89.56 180 SER A C 1
ATOM 1374 O O . SER A 1 180 ? -17.594 6.848 -18.363 1.00 89.56 180 SER A O 1
#

Radius of gyration: 27.14 Å; chains: 1; bounding box: 101×35×50 Å

Foldseek 3Di:
DDDDDDDDDDDDDDDDDDDDPVVVVVVVVVVDPDPPVVVVVLVVLLVVLVVCCVPPVPDPCLLVSLQVNLVSLVVVLVVVQVVVVVVCVVDVPDPPPDDRHGDSPRSLVSLVCNCVVPVPPLQPLVSLQVNLVVCVSVVVLVSSLVSLCSNQVDPDPSRDPVSNVVSVVSNVVSVVSVVD

Sequence (180 aa):
MKHIAARLILTAAFTAGGHNVLAQDARLAASAGVPIAAEPARDSAIAKLTAFLGQYPASSLRPNALFQLGELLVRKADDDFAVAQRAVSGDSTRAADAPIRPSYEGAIARYEELVQRYPNFNQIGAAAYTLGTLYFRVQRYTDATRMFEIVTTRDSAAVSTELRSEAFFRLGDAYFEVAS

Secondary structure (DSSP, 8-state):
--------------------HHHHHHHHSSSS---TTHHHHHHHHHHHHHHHHHH-TT-TTHHHHHHHHHHHHHHHHHHHHHHHHHHHHT-TT---SS------HHHHHHHHHHHHH-TT-TTHHHHHHHHHHHHHHTT-HHHHHHHHHHHHH---TTS-HHHHHHHHHHHHHHHHHHH-

pLDDT: mean 80.77, std 22.52, range [33.34, 98.81]